Protein AF-A0A64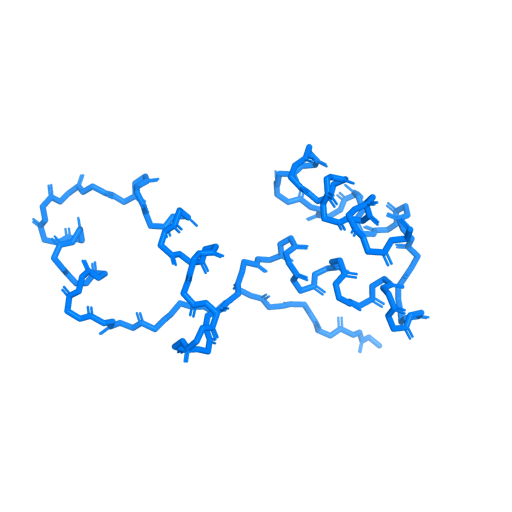5JG24-F1 (afdb_monomer_lite)

InterPro domains:
  IPR027417 P-loop containing nucleoside triphosphate hydrolase [G3DSA:3.40.50.300] (1-77)

Organism: NCBI:txid1076179

Radius of gyration: 13.43 Å; chains: 1; bounding box: 27×21×38 Å

Sequence (77 aa):
MIPVTEVMVATPAVRNLIREGKPHMLNSIIQTGANEGMHSLDANLAELCFKGLIAKEEGLSRAQDKQYFQQLINKRW

Foldseek 3Di:
DDDQDFDDDCDPVNVVCVVVVNVVCRVVCLVVCVVVVGHGSLRSLLVCVVVVNDPLVVSLVPDPDNVVSVVSNVVVD

pLDDT: mean 94.46, std 6.42, range [51.88, 98.06]

Secondary structure (DSSP, 8-state):
------B----HHHHHHHHTT-GGGHHHHHHHGGGGT-B-HHHHHHHHHHTTSS-HHHHHHH-SSHHHHHHHHHHT-

Structure (mmCIF, N/CA/C/O backbone):
data_AF-A0A645JG24-F1
#
_entry.id   AF-A0A645JG24-F1
#
loop_
_atom_site.group_PDB
_atom_site.id
_atom_site.type_symbol
_atom_site.label_atom_id
_atom_site.label_alt_id
_atom_site.label_comp_id
_atom_site.label_asym_id
_atom_site.label_entity_id
_atom_site.label_seq_id
_atom_site.pdbx_PDB_ins_code
_atom_site.Cartn_x
_atom_site.Cartn_y
_atom_site.Cartn_z
_atom_site.occupancy
_atom_site.B_iso_or_equiv
_atom_site.auth_seq_id
_atom_site.auth_comp_id
_atom_site.auth_asym_id
_atom_site.auth_atom_id
_atom_site.pdbx_PDB_model_num
ATOM 1 N N . MET A 1 1 ? -2.431 7.769 -21.720 1.00 83.44 1 MET A N 1
ATOM 2 C CA . MET A 1 1 ? -2.344 8.233 -20.317 1.00 83.44 1 MET A CA 1
ATOM 3 C C . MET A 1 1 ? -2.807 7.085 -19.436 1.00 83.44 1 MET A C 1
ATOM 5 O O . MET A 1 1 ? -3.846 6.520 -19.751 1.00 83.44 1 MET A O 1
ATOM 9 N N . ILE A 1 2 ? -2.032 6.696 -18.421 1.00 93.00 2 ILE A N 1
ATOM 10 C CA . ILE A 1 2 ? -2.341 5.548 -17.551 1.00 93.00 2 ILE A CA 1
ATOM 11 C C . ILE A 1 2 ? -2.636 6.082 -16.145 1.00 93.00 2 ILE A C 1
ATOM 13 O O . ILE A 1 2 ? -1.804 6.824 -15.618 1.00 93.00 2 ILE A O 1
ATOM 17 N N . PRO A 1 3 ? -3.806 5.778 -15.556 1.00 95.12 3 PRO A N 1
ATOM 18 C CA . PRO A 1 3 ? -4.123 6.219 -14.208 1.00 95.12 3 PRO A CA 1
ATOM 19 C C . PRO A 1 3 ? -3.311 5.430 -13.180 1.00 95.12 3 PRO A C 1
ATOM 21 O O . PRO A 1 3 ? -3.119 4.223 -13.311 1.00 95.12 3 PRO A O 1
ATOM 24 N N . VAL A 1 4 ? -2.889 6.133 -12.137 1.00 96.94 4 VAL A N 1
ATOM 25 C CA . VAL A 1 4 ? -2.287 5.564 -10.933 1.00 96.94 4 VAL A CA 1
ATOM 26 C C . VAL A 1 4 ? -3.178 5.977 -9.776 1.00 96.94 4 VAL A C 1
ATOM 28 O O . VAL A 1 4 ? -3.601 7.133 -9.711 1.00 96.94 4 VAL A O 1
ATOM 31 N N . THR A 1 5 ? -3.504 5.041 -8.896 1.00 96.75 5 THR A N 1
ATOM 32 C CA . THR A 1 5 ? -4.466 5.277 -7.818 1.00 96.75 5 THR A CA 1
ATOM 33 C C . THR A 1 5 ? -3.927 4.799 -6.485 1.00 96.75 5 THR A C 1
ATOM 35 O O . THR A 1 5 ? -3.092 3.903 -6.424 1.00 96.75 5 THR A O 1
ATOM 38 N N . GLU A 1 6 ? -4.456 5.387 -5.422 1.00 97.19 6 GLU A N 1
ATOM 39 C CA . GLU A 1 6 ? -4.391 4.863 -4.066 1.00 97.19 6 GLU A CA 1
ATOM 40 C C . GLU A 1 6 ? -5.820 4.559 -3.623 1.00 97.19 6 GLU A C 1
ATOM 42 O O . GLU A 1 6 ? -6.734 5.346 -3.890 1.00 97.19 6 GLU A O 1
ATOM 47 N N . VAL A 1 7 ? -6.023 3.412 -2.980 1.00 97.75 7 VAL A N 1
ATOM 48 C CA . VAL A 1 7 ? -7.340 2.970 -2.523 1.00 97.75 7 VAL A CA 1
ATOM 49 C C . VAL A 1 7 ? -7.261 2.579 -1.058 1.00 97.75 7 VAL A C 1
ATOM 51 O O . VAL A 1 7 ? -6.493 1.703 -0.667 1.00 97.75 7 VAL A O 1
ATOM 54 N N . MET A 1 8 ? -8.119 3.204 -0.253 1.00 97.94 8 MET A N 1
ATOM 55 C CA . MET A 1 8 ? -8.345 2.865 1.146 1.00 97.94 8 MET A CA 1
ATOM 56 C C . MET A 1 8 ? -9.831 2.584 1.355 1.00 97.94 8 MET A C 1
ATOM 58 O O . MET A 1 8 ? -10.680 3.428 1.065 1.00 97.94 8 MET A O 1
ATOM 62 N N . VAL A 1 9 ? -10.153 1.414 1.905 1.00 97.81 9 VAL A N 1
ATOM 63 C CA . VAL A 1 9 ? -11.531 1.061 2.262 1.00 97.81 9 VAL A CA 1
ATOM 64 C C . VAL A 1 9 ? -11.806 1.488 3.700 1.00 97.81 9 VAL A C 1
ATOM 66 O O . VAL A 1 9 ? -11.005 1.264 4.605 1.00 97.81 9 VAL A O 1
ATOM 69 N N . ALA A 1 10 ? -12.958 2.114 3.936 1.00 96.69 10 ALA A N 1
ATOM 70 C CA . ALA A 1 10 ? -13.355 2.606 5.254 1.00 96.69 10 ALA A CA 1
ATOM 71 C C . ALA A 1 10 ? -13.829 1.464 6.181 1.00 96.69 10 ALA A C 1
ATOM 73 O O . ALA A 1 10 ? -14.995 1.423 6.591 1.00 96.69 10 ALA A O 1
ATOM 74 N N . THR A 1 11 ? -12.922 0.542 6.510 1.00 96.62 11 THR A N 1
ATOM 75 C CA . THR A 1 11 ? -13.138 -0.570 7.447 1.00 96.62 11 THR A CA 1
ATOM 76 C C . THR A 1 11 ? -13.348 -0.058 8.880 1.00 96.62 11 THR A C 1
ATOM 78 O O . THR A 1 11 ? -13.013 1.095 9.187 1.00 96.62 11 THR A O 1
ATOM 81 N N . PRO A 1 12 ? -13.872 -0.887 9.806 1.00 97.12 12 PRO A N 1
ATOM 82 C CA . PRO A 1 12 ? -13.971 -0.510 11.215 1.00 97.12 12 PRO A CA 1
ATOM 83 C C . PRO A 1 12 ? -12.636 -0.040 11.816 1.00 97.12 12 PRO A C 1
ATOM 85 O O . PRO A 1 12 ? -12.626 0.950 12.546 1.00 97.12 12 PRO A O 1
ATOM 88 N N . ALA A 1 13 ? -11.517 -0.681 11.452 1.00 95.00 13 ALA A N 1
ATOM 89 C CA . ALA A 1 13 ? -10.177 -0.307 11.906 1.00 95.00 13 ALA A CA 1
ATOM 90 C C . ALA A 1 13 ? -9.755 1.083 11.398 1.00 95.00 13 ALA A C 1
ATOM 92 O O . ALA A 1 13 ? -9.352 1.930 12.193 1.00 95.00 13 ALA A O 1
ATOM 93 N N . VAL A 1 14 ? -9.932 1.359 10.099 1.00 97.00 14 VAL A N 1
ATOM 94 C CA . VAL A 1 14 ? -9.645 2.677 9.499 1.00 97.00 14 VAL A CA 1
ATOM 95 C C . VAL A 1 14 ? -10.479 3.771 10.162 1.00 97.00 14 VAL A C 1
ATOM 97 O O . VAL A 1 14 ? -9.950 4.795 10.595 1.00 97.00 14 VAL A O 1
ATOM 100 N N . ARG A 1 15 ? -11.789 3.544 10.313 1.00 97.75 15 ARG A N 1
ATOM 101 C CA . ARG A 1 15 ? -12.692 4.502 10.969 1.00 97.75 15 ARG A CA 1
ATOM 102 C C . ARG A 1 15 ? -12.300 4.755 12.420 1.00 97.75 15 ARG A C 1
ATOM 104 O O . ARG A 1 15 ? -12.467 5.874 12.901 1.00 97.75 15 ARG A O 1
ATOM 111 N N . ASN A 1 16 ? -11.800 3.733 13.113 1.00 97.50 16 ASN A N 1
ATOM 112 C CA . ASN A 1 16 ? -11.329 3.877 14.480 1.00 97.50 16 ASN A CA 1
ATOM 113 C C . ASN A 1 16 ? -10.081 4.763 14.561 1.00 97.50 16 ASN A C 1
ATOM 115 O O . ASN A 1 16 ? -10.069 5.710 15.339 1.00 97.50 16 ASN A O 1
ATOM 119 N N . LEU A 1 17 ? -9.088 4.535 13.695 1.00 97.50 17 LEU A N 1
ATOM 120 C CA . LEU A 1 17 ? -7.879 5.365 13.635 1.00 97.50 17 LEU A CA 1
ATOM 121 C C . LEU A 1 17 ? -8.186 6.836 13.338 1.00 97.50 17 LEU A C 1
ATOM 123 O O . LEU A 1 17 ? -7.559 7.722 13.918 1.00 97.50 17 LEU A O 1
ATOM 127 N N . ILE A 1 18 ? -9.173 7.102 12.478 1.00 97.06 18 ILE A N 1
ATOM 128 C CA . ILE A 1 18 ? -9.639 8.466 12.197 1.00 97.06 18 ILE A CA 1
ATOM 129 C C . ILE A 1 18 ? -10.248 9.099 13.457 1.00 97.06 18 ILE A C 1
ATOM 131 O O . ILE A 1 18 ? -9.881 10.216 13.812 1.00 97.06 18 ILE A O 1
ATOM 135 N N . ARG A 1 19 ? -11.138 8.385 14.162 1.00 97.94 19 ARG A N 1
ATOM 136 C CA . ARG A 1 19 ? -11.765 8.874 15.405 1.00 97.94 19 ARG A CA 1
ATOM 137 C C . ARG A 1 19 ? -10.756 9.112 16.531 1.00 97.94 19 ARG A C 1
ATOM 139 O O . ARG A 1 19 ? -10.933 10.039 17.310 1.00 97.94 19 ARG A O 1
ATOM 146 N N . GLU A 1 20 ? -9.703 8.303 16.598 1.00 97.62 20 GLU A N 1
ATOM 147 C CA . GLU A 1 20 ? -8.623 8.436 17.582 1.00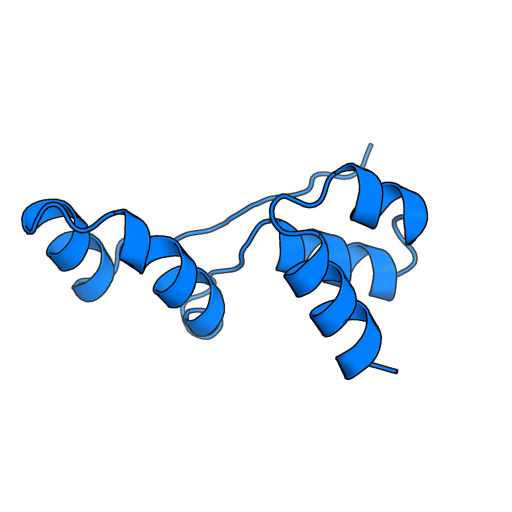 97.62 20 GLU A CA 1
ATOM 148 C C . GLU A 1 20 ? -7.578 9.503 17.214 1.00 97.62 20 GLU A C 1
ATOM 150 O O . GLU A 1 20 ? -6.633 9.710 17.973 1.00 97.62 20 GLU A O 1
ATOM 155 N N . GLY A 1 21 ? -7.703 10.165 16.057 1.00 97.12 21 GLY A N 1
ATOM 156 C CA . GLY A 1 21 ? -6.735 11.174 15.624 1.00 97.12 21 GLY A CA 1
ATOM 157 C C . GLY A 1 21 ? -5.358 10.590 15.293 1.00 97.12 21 GLY A C 1
ATOM 158 O O . GLY A 1 21 ? -4.342 11.254 15.485 1.00 97.12 21 GLY A O 1
ATOM 159 N N . LYS A 1 22 ? -5.306 9.352 14.779 1.00 96.81 22 LYS A N 1
ATOM 160 C CA . LYS A 1 22 ? -4.066 8.642 14.413 1.00 96.81 22 LYS A CA 1
ATOM 161 C C . LYS A 1 22 ? -3.921 8.444 12.892 1.00 96.81 22 LYS A C 1
ATOM 163 O O . LYS A 1 22 ? -3.724 7.313 12.444 1.00 96.81 22 LYS A O 1
ATOM 168 N N . PRO A 1 23 ? -3.988 9.506 12.062 1.00 91.94 23 PRO A N 1
ATOM 169 C CA . PRO A 1 23 ? -3.947 9.366 10.604 1.00 91.94 23 PRO A CA 1
ATOM 170 C C . PRO A 1 23 ? -2.607 8.823 10.087 1.00 91.94 23 PRO A C 1
ATOM 172 O O . PRO A 1 23 ? -2.578 8.158 9.061 1.00 91.94 23 PRO A O 1
ATOM 175 N N . HIS A 1 24 ? -1.507 9.026 10.819 1.00 93.25 24 HIS A N 1
ATOM 176 C CA . HIS A 1 24 ? -0.185 8.494 10.462 1.00 93.25 24 HIS A CA 1
ATOM 177 C C . HIS A 1 24 ? -0.146 6.955 10.394 1.00 93.25 24 HIS A C 1
ATOM 179 O O . HIS A 1 24 ? 0.683 6.391 9.687 1.00 93.25 24 HIS A O 1
ATOM 185 N N . MET A 1 25 ? -1.060 6.270 11.091 1.00 95.38 25 MET A N 1
ATOM 186 C CA . MET A 1 25 ? -1.176 4.809 11.059 1.00 95.38 25 MET A CA 1
ATOM 187 C C . MET A 1 25 ? -1.892 4.296 9.799 1.00 95.38 25 MET A C 1
ATOM 189 O O . MET A 1 25 ? -1.792 3.110 9.487 1.00 95.38 25 MET A O 1
ATOM 193 N N . LEU A 1 26 ? -2.610 5.159 9.065 1.00 95.56 26 LEU A N 1
ATOM 194 C CA . LEU A 1 26 ? -3.414 4.750 7.907 1.00 95.56 26 LEU A CA 1
ATOM 195 C C . LEU A 1 26 ? -2.555 4.187 6.772 1.00 95.56 26 LEU A C 1
ATOM 197 O O . LEU A 1 26 ? -2.962 3.213 6.149 1.00 95.56 26 LEU A O 1
ATOM 201 N N . ASN A 1 27 ? -1.343 4.708 6.566 1.00 93.19 27 ASN A N 1
ATOM 202 C CA . ASN A 1 27 ? -0.433 4.209 5.529 1.00 93.19 27 ASN A CA 1
ATOM 203 C C . ASN A 1 27 ? -0.101 2.723 5.731 1.00 93.19 27 ASN A C 1
ATOM 205 O O . ASN A 1 27 ? -0.139 1.940 4.786 1.00 93.19 27 ASN A O 1
ATOM 209 N N . SER A 1 28 ? 0.163 2.315 6.976 1.00 93.88 28 SER A N 1
ATOM 210 C CA . SER A 1 28 ? 0.431 0.911 7.308 1.00 93.88 28 SER A CA 1
ATOM 211 C C . SER A 1 28 ? -0.808 0.030 7.102 1.00 93.88 28 SER A C 1
ATOM 213 O O . SER A 1 28 ? -0.694 -1.094 6.606 1.00 93.88 28 SER A O 1
ATOM 215 N N . ILE A 1 29 ? -2.002 0.552 7.407 1.00 96.25 29 ILE A N 1
ATOM 216 C CA . ILE A 1 29 ? -3.262 -0.153 7.145 1.00 96.25 29 ILE A CA 1
ATOM 217 C C . ILE A 1 29 ? -3.499 -0.335 5.643 1.00 96.25 29 ILE A C 1
ATOM 219 O O . ILE A 1 29 ? -3.841 -1.434 5.226 1.00 96.25 29 ILE A O 1
ATOM 223 N N . ILE A 1 30 ? -3.263 0.688 4.818 1.00 96.81 30 ILE A N 1
ATOM 224 C CA . ILE A 1 30 ? -3.392 0.583 3.355 1.00 96.81 30 ILE A CA 1
ATOM 225 C C . ILE A 1 30 ? -2.419 -0.470 2.805 1.00 96.81 30 ILE A C 1
ATOM 227 O O . ILE A 1 30 ? -2.822 -1.333 2.029 1.00 96.81 30 ILE A O 1
ATOM 231 N N . GLN A 1 31 ? -1.154 -0.446 3.241 1.00 92.50 31 GLN A N 1
ATOM 232 C CA . GLN A 1 31 ? -0.123 -1.394 2.793 1.00 92.50 31 GLN A CA 1
ATOM 233 C C .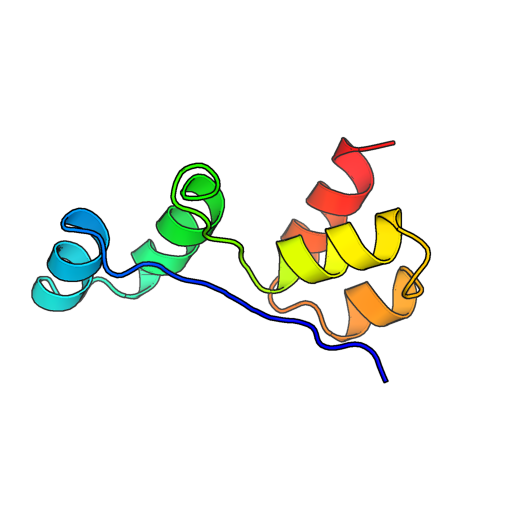 GLN A 1 31 ? -0.439 -2.854 3.151 1.00 92.50 31 GLN A C 1
ATOM 235 O O . GLN A 1 31 ? -0.040 -3.766 2.429 1.00 92.50 31 GLN A O 1
ATOM 240 N N . THR A 1 32 ? -1.139 -3.087 4.263 1.00 93.56 32 THR A N 1
ATOM 241 C CA . THR A 1 32 ? -1.520 -4.433 4.729 1.00 93.56 32 THR A CA 1
ATOM 242 C C . THR A 1 32 ? -2.945 -4.832 4.326 1.00 93.56 32 THR A C 1
ATOM 244 O O . THR A 1 32 ? -3.301 -6.006 4.409 1.00 93.56 32 THR A O 1
ATOM 247 N N . GLY A 1 33 ? -3.749 -3.889 3.826 1.00 94.88 33 GLY A N 1
ATOM 248 C CA . GLY A 1 33 ? -5.163 -4.048 3.483 1.00 94.88 33 GLY A CA 1
ATOM 249 C C . GLY A 1 33 ? -5.446 -4.617 2.091 1.00 94.88 33 GLY A C 1
ATOM 250 O O . GLY A 1 33 ? -6.563 -4.470 1.602 1.00 94.88 33 GLY A O 1
ATOM 251 N N . ALA A 1 34 ? -4.477 -5.265 1.436 1.00 93.56 34 ALA A N 1
ATOM 252 C CA . ALA A 1 34 ? -4.640 -5.787 0.073 1.00 93.56 34 ALA A CA 1
ATOM 253 C C . ALA A 1 34 ? -5.834 -6.751 -0.072 1.00 93.56 34 ALA A C 1
ATOM 255 O O . ALA A 1 34 ? -6.552 -6.705 -1.068 1.00 93.56 34 ALA A O 1
ATOM 256 N N . ASN A 1 35 ? -6.101 -7.570 0.952 1.00 94.81 35 ASN A N 1
ATOM 257 C CA . ASN A 1 35 ? -7.248 -8.489 0.973 1.00 94.81 35 ASN A CA 1
ATOM 258 C C . ASN A 1 35 ? -8.604 -7.766 1.027 1.00 94.81 35 ASN A C 1
ATOM 260 O O . ASN A 1 35 ? -9.614 -8.325 0.617 1.00 94.81 35 ASN A O 1
ATOM 264 N N . GLU A 1 36 ? -8.619 -6.522 1.503 1.00 96.19 36 GLU A N 1
ATOM 265 C CA . GLU A 1 36 ? -9.793 -5.643 1.533 1.00 96.19 36 GLU A CA 1
ATOM 266 C C . GLU A 1 36 ? -9.873 -4.771 0.264 1.00 96.19 36 GLU A C 1
ATOM 268 O O . GLU A 1 36 ? -10.662 -3.832 0.203 1.00 96.19 36 GLU A O 1
ATOM 273 N N . GLY A 1 37 ? -9.036 -5.036 -0.748 1.00 95.38 37 GLY A N 1
ATOM 274 C CA . GLY A 1 37 ? -8.975 -4.258 -1.987 1.00 95.38 37 GLY A CA 1
ATOM 275 C C . GLY A 1 37 ? -8.243 -2.921 -1.857 1.00 95.38 37 GLY A C 1
ATOM 276 O O . GLY A 1 37 ? -8.439 -2.042 -2.694 1.00 95.38 37 GLY A O 1
ATOM 277 N N . MET A 1 38 ? -7.432 -2.739 -0.810 1.00 98.06 38 MET A N 1
ATOM 278 C CA . MET A 1 38 ? -6.608 -1.540 -0.648 1.00 98.06 38 MET A CA 1
ATOM 279 C C . MET A 1 38 ? -5.276 -1.665 -1.385 1.00 98.06 38 MET A C 1
ATOM 281 O O . MET A 1 38 ? -4.701 -2.748 -1.493 1.00 98.06 38 MET A O 1
ATOM 285 N N . HIS A 1 39 ? -4.735 -0.529 -1.810 1.00 96.94 39 HIS A N 1
ATOM 286 C CA . HIS A 1 39 ? -3.357 -0.421 -2.280 1.00 96.94 39 HIS A CA 1
ATOM 287 C C . HIS A 1 39 ? -2.860 1.007 -2.094 1.00 96.94 39 HIS A C 1
ATOM 289 O O . HIS A 1 39 ? -3.619 1.959 -2.276 1.00 96.94 39 HIS A O 1
ATOM 295 N N . SER A 1 40 ? -1.581 1.164 -1.755 1.00 96.88 40 SER A N 1
ATOM 296 C CA . SER A 1 40 ? -0.947 2.484 -1.743 1.00 96.88 40 SER A CA 1
ATOM 297 C C . SER A 1 40 ? -0.630 2.943 -3.164 1.00 96.88 40 SER A C 1
ATOM 299 O O . SER A 1 40 ? -0.544 2.122 -4.087 1.00 96.88 40 SER A O 1
ATOM 301 N N . LEU A 1 41 ? -0.386 4.244 -3.337 1.00 96.69 41 LEU A N 1
ATOM 302 C CA . LEU A 1 41 ? 0.069 4.781 -4.621 1.00 96.69 41 LEU A CA 1
ATOM 303 C C . LEU A 1 41 ? 1.333 4.061 -5.127 1.00 96.69 41 LEU A C 1
ATOM 305 O O . LEU A 1 41 ? 1.402 3.651 -6.286 1.00 96.69 41 LEU A O 1
ATOM 309 N N . ASP A 1 42 ? 2.307 3.851 -4.240 1.00 96.56 42 ASP A N 1
ATOM 310 C CA . ASP A 1 42 ? 3.582 3.201 -4.564 1.00 96.56 42 ASP A CA 1
ATOM 311 C C . ASP A 1 42 ? 3.403 1.732 -4.971 1.00 96.56 42 ASP A C 1
ATOM 313 O O . ASP A 1 42 ? 4.102 1.243 -5.862 1.00 96.56 42 ASP A O 1
ATOM 317 N N . ALA A 1 43 ? 2.437 1.030 -4.3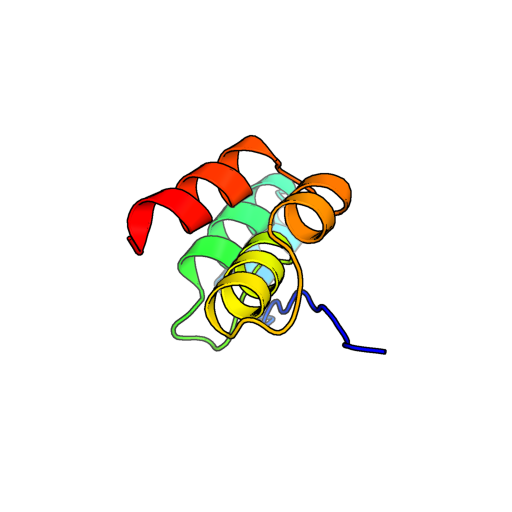67 1.00 96.12 43 ALA A N 1
ATOM 318 C CA . ALA A 1 43 ? 2.096 -0.337 -4.747 1.00 96.12 43 ALA A CA 1
ATOM 319 C C . ALA A 1 43 ? 1.511 -0.399 -6.164 1.00 96.12 43 ALA A C 1
ATOM 321 O O . ALA A 1 43 ? 1.917 -1.255 -6.954 1.00 96.12 43 ALA A O 1
ATOM 322 N N . ASN A 1 44 ? 0.617 0.531 -6.515 1.00 97.25 44 ASN A N 1
ATOM 323 C CA . ASN A 1 44 ? 0.045 0.589 -7.857 1.00 97.25 44 ASN A CA 1
ATOM 324 C C . ASN A 1 44 ? 1.073 1.050 -8.905 1.00 97.25 44 ASN A C 1
ATOM 326 O O . ASN A 1 44 ? 1.117 0.484 -9.995 1.00 97.25 44 ASN A O 1
ATOM 330 N N . LEU A 1 45 ? 1.972 1.985 -8.569 1.00 97.12 45 LEU A N 1
ATOM 331 C CA . LEU A 1 45 ? 3.121 2.328 -9.419 1.00 97.12 45 LEU A CA 1
ATOM 332 C C . LEU A 1 45 ? 3.991 1.100 -9.699 1.00 97.12 45 LEU A C 1
ATOM 334 O O . LEU A 1 45 ? 4.283 0.804 -10.857 1.00 97.12 45 LEU A O 1
ATOM 338 N N . ALA A 1 46 ? 4.381 0.364 -8.655 1.00 96.38 46 ALA A N 1
ATOM 339 C CA . ALA A 1 46 ? 5.212 -0.825 -8.808 1.00 96.38 46 ALA A CA 1
ATOM 340 C C . ALA A 1 46 ? 4.512 -1.885 -9.671 1.00 96.38 46 ALA A C 1
ATOM 342 O O . ALA A 1 46 ? 5.126 -2.462 -10.567 1.00 96.38 46 ALA A O 1
ATOM 343 N N . GLU A 1 47 ? 3.210 -2.095 -9.462 1.00 95.88 47 GLU A N 1
ATOM 344 C CA . GLU A 1 47 ? 2.393 -2.992 -10.278 1.00 95.88 47 GLU A CA 1
ATOM 345 C C . GLU A 1 47 ? 2.388 -2.600 -11.763 1.00 95.88 47 GLU A C 1
ATOM 347 O O . GLU A 1 47 ? 2.575 -3.460 -12.626 1.00 95.88 47 GLU A O 1
ATOM 352 N N . LEU A 1 48 ? 2.214 -1.315 -12.075 1.00 96.56 48 LEU A N 1
ATOM 353 C CA . LEU A 1 48 ? 2.245 -0.821 -13.452 1.00 96.56 48 LEU A CA 1
ATOM 354 C C . LEU A 1 48 ? 3.640 -0.966 -14.080 1.00 96.56 48 LEU A C 1
ATOM 356 O O . LEU A 1 48 ? 3.730 -1.326 -15.256 1.00 96.56 48 LEU A O 1
ATOM 360 N N . CYS A 1 49 ? 4.719 -0.770 -13.312 1.00 96.12 49 CYS A N 1
ATOM 361 C CA . CYS A 1 49 ? 6.080 -1.071 -13.768 1.00 96.12 49 CYS A CA 1
ATOM 362 C C . CYS A 1 49 ? 6.243 -2.558 -14.104 1.00 96.12 49 CYS A C 1
ATOM 364 O O . CYS A 1 49 ? 6.796 -2.897 -15.148 1.00 96.12 49 CYS A O 1
ATOM 366 N N . PHE A 1 50 ? 5.748 -3.459 -13.249 1.00 94.62 50 PHE A N 1
ATOM 367 C CA . PHE A 1 50 ? 5.828 -4.905 -13.493 1.00 94.62 50 PHE A CA 1
ATOM 368 C C . PHE A 1 50 ? 5.026 -5.343 -14.713 1.00 94.62 50 PHE A C 1
ATOM 370 O O . PHE A 1 50 ? 5.453 -6.237 -15.437 1.00 94.62 50 PHE A O 1
ATOM 377 N N . LYS A 1 51 ? 3.888 -4.695 -14.971 1.00 95.12 51 LYS A N 1
ATOM 378 C CA . LYS A 1 51 ? 3.091 -4.913 -16.184 1.00 95.12 51 LYS A CA 1
ATOM 379 C C . LYS A 1 51 ? 3.736 -4.312 -17.443 1.00 95.12 51 LYS A C 1
ATOM 381 O O . LYS A 1 51 ? 3.165 -4.446 -18.520 1.00 95.12 51 LYS A O 1
ATOM 386 N N . GLY A 1 52 ? 4.882 -3.633 -17.324 1.00 95.12 52 GLY A N 1
ATOM 387 C CA . GLY A 1 52 ? 5.556 -2.953 -18.435 1.00 95.12 52 GLY A CA 1
ATOM 388 C C . GLY A 1 52 ? 4.800 -1.727 -18.953 1.00 95.12 52 GLY A C 1
ATOM 389 O O . GLY A 1 52 ? 5.071 -1.256 -20.052 1.00 95.12 52 GLY A O 1
ATOM 390 N N . LEU A 1 53 ? 3.835 -1.223 -18.179 1.00 96.75 53 LEU A N 1
ATOM 391 C CA . LEU A 1 53 ? 2.978 -0.105 -18.566 1.00 96.75 53 LEU A CA 1
ATOM 392 C C . LEU A 1 53 ? 3.643 1.252 -18.317 1.00 96.75 53 LEU A C 1
ATOM 394 O O . LEU A 1 53 ? 3.325 2.218 -19.006 1.00 96.75 53 LEU A O 1
ATOM 398 N N . ILE A 1 54 ? 4.561 1.326 -17.349 1.00 95.31 54 ILE A N 1
ATOM 399 C CA . ILE A 1 54 ? 5.375 2.515 -17.065 1.00 95.31 54 ILE A CA 1
ATOM 400 C C . ILE A 1 54 ? 6.838 2.120 -16.828 1.00 95.31 54 ILE A C 1
ATOM 402 O O . ILE A 1 54 ? 7.126 1.025 -16.338 1.00 95.31 54 ILE A O 1
ATOM 406 N N . ALA A 1 55 ? 7.770 3.020 -17.145 1.00 95.81 55 ALA A N 1
ATOM 407 C CA . ALA A 1 55 ? 9.190 2.826 -16.857 1.00 95.81 55 ALA A CA 1
ATOM 408 C C . ALA A 1 55 ? 9.466 2.879 -15.342 1.00 95.81 55 ALA A C 1
ATOM 410 O O . ALA A 1 55 ? 8.769 3.577 -14.599 1.00 95.81 55 ALA A O 1
ATOM 411 N N . LYS A 1 56 ? 10.499 2.168 -14.871 1.00 95.00 56 LYS A N 1
ATOM 412 C CA . LYS A 1 56 ? 10.874 2.147 -13.442 1.00 95.00 56 LYS A CA 1
ATOM 413 C C . LYS A 1 56 ? 11.293 3.534 -12.953 1.00 95.00 56 LYS A C 1
ATOM 415 O O . LYS A 1 56 ? 10.961 3.922 -11.838 1.00 95.00 56 LYS A O 1
ATOM 420 N N . GLU A 1 57 ? 11.980 4.285 -13.803 1.00 96.06 57 GLU A N 1
ATOM 421 C CA . GLU A 1 57 ? 12.460 5.642 -13.552 1.00 96.06 57 GLU A CA 1
ATOM 422 C C . GLU A 1 57 ? 11.285 6.615 -13.415 1.00 96.06 57 GLU A C 1
ATOM 424 O O . GLU A 1 57 ? 11.275 7.459 -12.517 1.00 96.06 57 GLU A O 1
ATOM 429 N N . GLU A 1 58 ? 10.259 6.457 -14.259 1.00 95.25 58 GLU A N 1
ATOM 430 C CA . GLU A 1 58 ? 9.035 7.249 -14.158 1.00 95.25 58 GLU A CA 1
ATOM 431 C C . GLU A 1 58 ? 8.275 6.915 -12.871 1.00 95.25 58 GLU A C 1
ATOM 433 O O . GLU A 1 58 ? 7.900 7.834 -12.140 1.00 95.25 58 GLU A O 1
ATOM 438 N N . GLY A 1 59 ? 8.132 5.627 -12.539 1.00 95.56 59 GLY A N 1
ATOM 439 C CA . GLY A 1 59 ? 7.559 5.194 -11.264 1.00 95.56 59 GLY A CA 1
ATOM 440 C C . GLY A 1 59 ? 8.287 5.803 -10.061 1.00 95.56 59 GLY A C 1
ATOM 441 O O . GLY A 1 59 ? 7.661 6.434 -9.213 1.00 95.56 59 GLY A 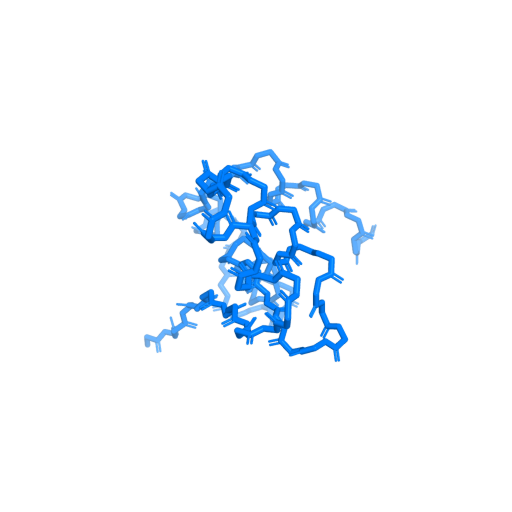O 1
ATOM 442 N N . LEU A 1 60 ? 9.621 5.726 -10.038 1.00 96.06 60 LEU A N 1
ATOM 443 C CA . LEU A 1 60 ? 10.453 6.274 -8.961 1.00 96.06 60 LEU A CA 1
ATOM 444 C C . LEU A 1 60 ? 10.349 7.803 -8.842 1.00 96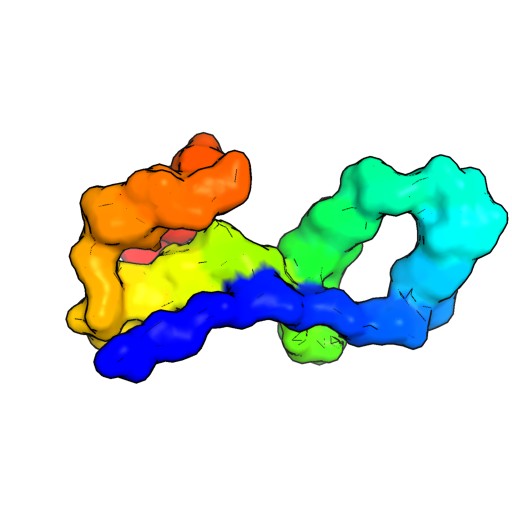.06 60 LEU A C 1
ATOM 446 O O . LEU A 1 60 ? 10.416 8.348 -7.739 1.00 96.06 60 LEU A O 1
ATOM 450 N N . SER A 1 61 ? 10.190 8.511 -9.964 1.00 96.50 61 SER A N 1
ATOM 451 C CA . SER A 1 61 ? 10.036 9.971 -9.968 1.00 96.50 61 SER A CA 1
ATOM 452 C C . SER A 1 61 ? 8.716 10.440 -9.343 1.00 96.50 61 SER A C 1
ATOM 454 O O . SER A 1 61 ? 8.662 11.557 -8.828 1.00 96.50 61 SER A O 1
ATOM 456 N N . ARG A 1 62 ? 7.679 9.588 -9.358 1.00 96.06 62 ARG A N 1
ATOM 457 C CA . ARG A 1 62 ? 6.325 9.894 -8.863 1.00 96.06 62 ARG A CA 1
ATOM 458 C C . ARG A 1 62 ? 5.960 9.194 -7.551 1.00 96.06 62 ARG A C 1
ATOM 460 O O . ARG A 1 62 ? 4.909 9.503 -6.996 1.00 96.06 62 ARG A O 1
ATOM 467 N N . ALA A 1 63 ? 6.793 8.270 -7.073 1.00 96.38 63 ALA A N 1
ATOM 468 C CA . ALA A 1 63 ? 6.588 7.572 -5.809 1.00 96.38 63 ALA A CA 1
ATOM 469 C C . ALA A 1 63 ? 6.540 8.553 -4.626 1.00 96.38 63 ALA A C 1
ATOM 471 O O . ALA A 1 63 ? 7.353 9.480 -4.545 1.00 96.38 63 ALA A O 1
ATOM 472 N N . GLN A 1 64 ? 5.603 8.326 -3.704 1.00 94.44 64 GLN A N 1
ATOM 473 C CA . GLN A 1 64 ? 5.507 9.071 -2.449 1.00 94.44 64 GLN A CA 1
ATOM 474 C C . GLN A 1 64 ? 6.625 8.646 -1.499 1.00 94.44 64 GLN A C 1
ATOM 476 O O . GLN A 1 64 ? 7.370 9.493 -1.005 1.00 94.44 64 GLN A O 1
ATOM 481 N N . ASP A 1 65 ? 6.791 7.337 -1.303 1.00 94.69 65 ASP A N 1
ATOM 482 C CA . ASP A 1 65 ? 7.933 6.755 -0.613 1.00 94.69 65 ASP A CA 1
ATOM 483 C C . ASP A 1 65 ? 8.814 6.006 -1.621 1.00 94.69 65 ASP A C 1
ATOM 485 O O . ASP A 1 65 ? 8.584 4.851 -1.992 1.00 94.69 65 ASP A O 1
ATOM 489 N N . LYS A 1 66 ? 9.873 6.690 -2.068 1.00 95.69 66 LYS A N 1
ATOM 490 C CA . LYS A 1 66 ? 10.843 6.144 -3.028 1.00 95.69 66 LYS A CA 1
ATOM 491 C C . LYS A 1 66 ? 11.516 4.876 -2.514 1.00 95.69 66 LYS A C 1
ATOM 493 O O . LYS A 1 66 ? 11.775 3.969 -3.302 1.00 95.69 66 LYS A O 1
ATOM 498 N N . GLN A 1 67 ? 11.800 4.804 -1.213 1.00 95.12 67 GLN A N 1
ATOM 499 C CA . GLN A 1 67 ? 12.460 3.647 -0.620 1.00 95.12 67 GLN A CA 1
ATOM 500 C C . GLN A 1 67 ? 11.512 2.447 -0.617 1.00 95.12 67 GLN A C 1
ATOM 502 O O . GLN A 1 67 ? 11.913 1.352 -1.015 1.00 95.12 67 GLN A O 1
ATOM 507 N N . TYR A 1 68 ? 10.254 2.652 -0.229 1.00 93.50 68 TYR A N 1
ATOM 508 C CA . TYR A 1 68 ? 9.230 1.612 -0.266 1.00 93.50 68 TYR A CA 1
ATOM 509 C C . TYR A 1 68 ? 8.947 1.132 -1.695 1.00 93.50 68 TYR A C 1
ATOM 511 O O . TYR A 1 68 ? 8.971 -0.073 -1.950 1.00 93.50 68 TYR A O 1
ATOM 519 N N . PHE A 1 69 ? 8.781 2.048 -2.654 1.00 96.00 69 PHE A N 1
ATOM 520 C CA . PHE A 1 69 ? 8.639 1.703 -4.071 1.00 96.00 69 PHE A CA 1
ATOM 521 C C . PHE A 1 69 ? 9.806 0.837 -4.562 1.00 96.00 69 PHE A C 1
ATOM 523 O O . PHE A 1 69 ? 9.602 -0.199 -5.195 1.00 96.00 69 PHE A O 1
ATOM 530 N N . GLN A 1 70 ? 11.041 1.209 -4.224 1.00 95.50 70 GLN A N 1
ATOM 531 C CA . GLN A 1 70 ? 12.224 0.468 -4.651 1.00 95.50 70 GLN A CA 1
ATOM 532 C C . GLN A 1 70 ? 12.304 -0.923 -4.004 1.00 95.50 70 GLN A C 1
ATOM 534 O O . GLN A 1 70 ? 12.674 -1.890 -4.670 1.00 95.50 70 GLN A O 1
ATOM 539 N N . GLN A 1 71 ? 11.875 -1.065 -2.745 1.00 94.62 71 GLN A N 1
ATOM 540 C CA . GLN A 1 71 ? 11.715 -2.377 -2.108 1.00 94.62 71 GLN A CA 1
ATOM 541 C C . GLN A 1 71 ? 10.669 -3.238 -2.820 1.00 94.62 71 GLN A C 1
ATOM 543 O O . GLN A 1 71 ? 10.905 -4.427 -3.025 1.00 94.62 71 GLN A O 1
ATOM 548 N N . LEU A 1 72 ? 9.525 -2.660 -3.200 1.00 94.06 72 LEU A N 1
ATOM 549 C CA . LEU A 1 72 ? 8.485 -3.372 -3.939 1.00 94.06 72 LEU A CA 1
ATOM 550 C C . LEU A 1 72 ? 9.019 -3.869 -5.279 1.00 94.06 72 LEU A C 1
ATOM 552 O O . LEU A 1 72 ? 8.893 -5.061 -5.556 1.00 94.06 72 LEU A O 1
ATOM 556 N N . ILE A 1 73 ? 9.670 -2.989 -6.051 1.00 93.88 73 ILE A N 1
ATOM 557 C CA . ILE A 1 73 ? 10.326 -3.328 -7.319 1.00 93.88 73 ILE A CA 1
ATOM 558 C C . ILE A 1 73 ? 11.315 -4.481 -7.145 1.00 93.88 73 ILE A C 1
ATOM 560 O O . ILE A 1 73 ? 11.294 -5.399 -7.953 1.00 93.88 73 ILE A O 1
ATOM 564 N N . ASN A 1 74 ? 12.135 -4.477 -6.095 1.00 90.38 74 ASN A N 1
ATOM 565 C CA . ASN A 1 74 ? 13.163 -5.501 -5.898 1.00 90.38 74 ASN A CA 1
ATOM 566 C C . ASN A 1 74 ? 12.619 -6.846 -5.387 1.00 90.38 74 ASN A C 1
ATOM 568 O O . ASN A 1 74 ? 13.233 -7.871 -5.638 1.00 90.38 74 ASN A O 1
ATOM 572 N N . LYS A 1 75 ? 11.488 -6.875 -4.667 1.00 82.38 75 LYS A N 1
ATOM 573 C CA . LYS A 1 75 ? 10.931 -8.114 -4.082 1.00 82.38 75 LYS A CA 1
ATOM 574 C C . LYS A 1 75 ? 10.321 -9.084 -5.097 1.00 82.38 75 LYS A C 1
ATOM 576 O O . LYS A 1 75 ? 10.042 -10.225 -4.740 1.00 82.38 75 LYS A O 1
ATOM 581 N N . ARG A 1 76 ? 10.014 -8.619 -6.310 1.00 66.19 76 ARG A N 1
ATOM 582 C CA . ARG A 1 76 ? 9.239 -9.372 -7.312 1.00 66.19 76 ARG A CA 1
ATOM 583 C C . ARG A 1 76 ? 10.082 -9.844 -8.508 1.00 66.19 76 ARG A C 1
ATOM 585 O O . ARG A 1 76 ? 9.499 -10.338 -9.469 1.00 66.19 76 ARG A O 1
ATOM 592 N N . TRP A 1 77 ? 11.405 -9.671 -8.433 1.00 51.88 77 TRP A N 1
ATOM 593 C CA . TRP A 1 77 ? 12.414 -10.108 -9.405 1.00 51.88 77 TRP A CA 1
ATOM 594 C C . TRP A 1 77 ? 13.429 -11.023 -8.727 1.00 51.88 77 TRP A C 1
ATOM 596 O O . TRP A 1 77 ? 13.708 -10.787 -7.530 1.00 51.88 77 TRP A O 1
#